Protein AF-T1BAH5-F1 (afdb_monomer_lite)

Organism: NCBI:txid410659

Secondary structure (DSSP, 8-state):
-EEEETTEEEEPP-HHHHHHHHTT---------S-GGG--HHHHHHHHHTHHHHHHHHHHHTSGGGS-------SGGG---

Sequence (81 aa):
SVETLGRILTIKSDENALKEISLLDGCYVIRSNLPVDRGSMEIIHQRYKDLANVEWAFRTMKSDIIELRPINVRKKTRTRA

Foldseek 3Di:
DWDDDPPDIDDDDPVVVVVVVVVVPDDDDDDDPDPPVGDDPVRSVVVVVCVVVVVVVVVCCCDCNVVPDDDDDDDPVPPDD

Radius of gyration: 22.66 Å; chains: 1; bounding box: 50×44×53 Å

pLDDT: mean 83.28, std 8.23, range [57.81, 95.81]

Structure (mmCIF, N/CA/C/O backbone):
data_AF-T1BAH5-F1
#
_entry.id   AF-T1BAH5-F1
#
loop_
_atom_site.group_PDB
_atom_site.id
_atom_site.type_symbol
_atom_site.label_atom_id
_atom_site.label_alt_id
_atom_site.label_comp_id
_atom_site.label_asym_id
_atom_site.label_entity_id
_atom_site.label_seq_id
_atom_site.pdbx_PDB_ins_code
_atom_site.Cartn_x
_atom_site.Cartn_y
_atom_site.Cartn_z
_atom_site.occupancy
_atom_site.B_iso_or_equiv
_atom_site.auth_seq_id
_atom_site.auth_comp_id
_atom_site.auth_asym_id
_atom_site.auth_atom_id
_atom_site.pdbx_PDB_model_num
ATOM 1 N N . SER A 1 1 ? -18.206 -9.184 19.679 1.00 70.88 1 SER A N 1
ATOM 2 C CA . SER A 1 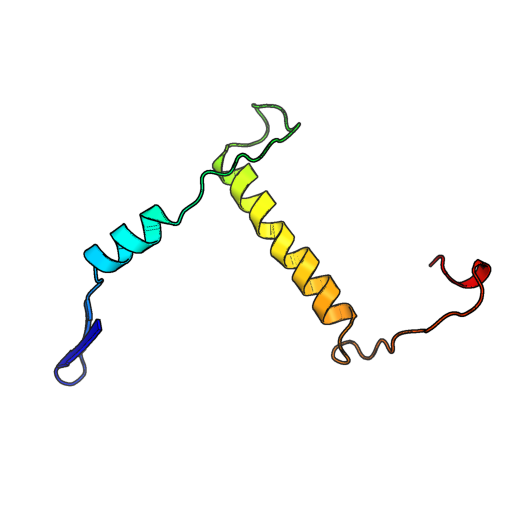1 ? -18.005 -9.221 21.147 1.00 70.88 1 SER A CA 1
ATOM 3 C C . SER A 1 1 ? -17.328 -10.530 21.540 1.00 70.88 1 SER A C 1
ATOM 5 O O . SER A 1 1 ? -17.410 -11.495 20.786 1.00 70.88 1 SER A O 1
ATOM 7 N N . VAL A 1 2 ? -16.619 -10.569 22.674 1.00 75.62 2 VAL A N 1
ATOM 8 C CA . VAL A 1 2 ? -15.977 -11.799 23.177 1.00 75.62 2 VAL A CA 1
ATOM 9 C C . VAL A 1 2 ? -16.666 -12.203 24.471 1.00 75.62 2 VAL A C 1
ATOM 11 O O . VAL A 1 2 ? -16.664 -11.442 25.435 1.00 75.62 2 VAL A O 1
ATOM 14 N N . GLU A 1 3 ? -17.267 -13.386 24.471 1.00 80.56 3 GLU A N 1
ATOM 15 C CA . GLU A 1 3 ? -17.888 -13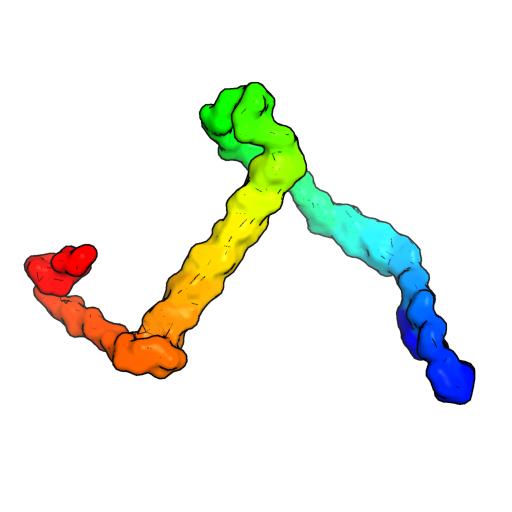.985 25.649 1.00 80.56 3 GLU A CA 1
ATOM 16 C C . GLU A 1 3 ? -16.932 -15.024 26.239 1.00 80.56 3 GLU A C 1
ATOM 18 O O . GLU A 1 3 ? -16.339 -15.829 25.511 1.00 80.56 3 GLU A O 1
ATOM 23 N N . THR A 1 4 ? -16.755 -14.994 27.561 1.00 76.25 4 THR A N 1
ATOM 24 C CA . THR A 1 4 ? -15.851 -15.897 28.276 1.00 76.25 4 THR A CA 1
ATOM 25 C C . THR A 1 4 ? -16.647 -16.841 29.168 1.00 76.25 4 THR A C 1
ATOM 27 O O . THR A 1 4 ? -17.468 -16.421 29.980 1.00 76.25 4 THR A O 1
ATOM 30 N N . LEU A 1 5 ? -16.410 -18.144 29.012 1.00 79.00 5 LEU A N 1
ATOM 31 C CA . LEU A 1 5 ? -17.035 -19.183 29.830 1.00 79.00 5 LEU A CA 1
ATOM 32 C C . LEU A 1 5 ? -15.934 -20.137 30.308 1.00 79.00 5 LEU A C 1
ATOM 34 O O . LEU A 1 5 ? -15.540 -21.088 29.632 1.00 79.00 5 LEU A O 1
ATOM 38 N N . GLY A 1 6 ? -15.347 -19.812 31.462 1.00 83.25 6 GLY A N 1
ATOM 39 C CA . GLY A 1 6 ? -14.185 -20.521 32.004 1.00 83.25 6 GLY A CA 1
ATOM 40 C C . GLY A 1 6 ? -12.925 -20.316 31.152 1.00 83.25 6 GLY A C 1
ATOM 41 O O . GLY A 1 6 ? -12.442 -19.196 31.021 1.00 83.25 6 GLY A O 1
ATOM 42 N N . ARG A 1 7 ? -12.374 -21.400 30.584 1.00 85.56 7 ARG A N 1
ATOM 43 C CA . ARG A 1 7 ? -11.203 -21.368 29.675 1.00 85.56 7 ARG A CA 1
ATOM 44 C C . ARG A 1 7 ? -11.579 -21.258 28.190 1.00 85.56 7 ARG A C 1
ATOM 46 O O . ARG A 1 7 ? -10.694 -21.329 27.343 1.00 85.56 7 ARG A O 1
ATOM 53 N N . ILE A 1 8 ? -12.866 -21.121 27.868 1.00 77.69 8 ILE A N 1
ATOM 54 C CA . ILE A 1 8 ? -13.356 -21.055 26.489 1.00 77.69 8 ILE A CA 1
ATOM 55 C C . ILE A 1 8 ? -13.685 -19.601 26.150 1.00 77.69 8 ILE A C 1
ATOM 57 O O . ILE A 1 8 ? -14.459 -18.944 26.850 1.00 77.69 8 ILE A O 1
ATOM 61 N N . LEU A 1 9 ? -13.081 -19.113 25.066 1.00 84.88 9 LEU A N 1
ATOM 62 C CA . LEU A 1 9 ? -13.365 -17.810 24.473 1.00 84.88 9 LEU A CA 1
ATOM 63 C C . LEU A 1 9 ? -14.263 -18.027 23.259 1.00 84.88 9 LEU A C 1
ATOM 65 O O . LEU A 1 9 ? -13.877 -18.730 22.326 1.00 84.88 9 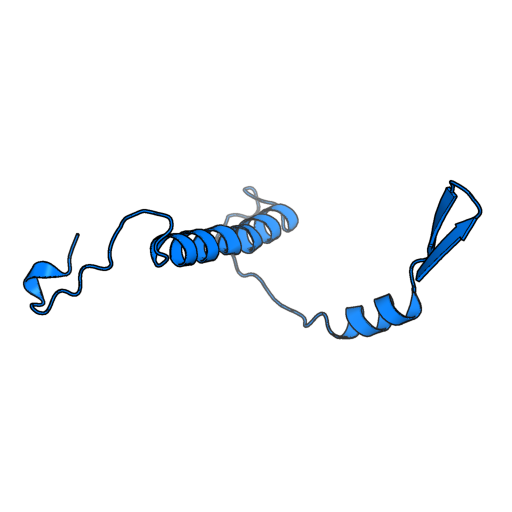LEU A O 1
ATOM 69 N N . THR A 1 10 ? -15.444 -17.413 23.265 1.00 80.12 10 THR A N 1
ATOM 70 C CA . THR A 1 10 ? -16.361 -17.450 22.123 1.00 80.12 10 THR A CA 1
ATOM 71 C C . THR A 1 10 ? -16.410 -16.069 21.494 1.00 80.12 10 THR A C 1
ATOM 73 O O . THR A 1 10 ? -16.760 -15.083 22.146 1.00 80.12 10 THR A O 1
ATOM 76 N N . ILE A 1 11 ? -16.030 -15.989 20.222 1.00 87.12 11 ILE A N 1
ATOM 77 C CA . ILE A 1 11 ? -16.043 -14.746 19.456 1.00 87.12 11 ILE A CA 1
ATOM 78 C C . ILE A 1 11 ? -17.367 -14.688 18.703 1.00 87.12 11 ILE A C 1
ATOM 80 O O . ILE A 1 11 ? -17.648 -15.553 17.878 1.00 87.12 11 ILE A O 1
ATOM 84 N N . LYS A 1 12 ? -18.177 -13.667 18.984 1.00 83.06 12 LYS A N 1
ATOM 85 C CA . LYS A 1 12 ? -19.374 -13.350 18.201 1.00 83.06 12 LYS A CA 1
ATOM 86 C C . LYS A 1 12 ? -19.065 -12.195 17.258 1.00 83.06 12 LYS A C 1
ATOM 88 O O . LYS A 1 12 ? -18.704 -11.104 17.722 1.00 83.06 12 LYS A O 1
ATOM 93 N N . SER A 1 13 ? -19.192 -12.441 15.955 1.00 83.56 13 SER A N 1
ATOM 94 C CA . SER A 1 13 ? -19.211 -11.392 14.938 1.00 83.56 13 SER A CA 1
ATOM 95 C C . SER A 1 13 ? -20.522 -10.614 15.038 1.00 83.56 13 SER A C 1
ATOM 97 O O . SER A 1 13 ? -21.591 -11.191 15.227 1.00 83.56 13 SER A O 1
ATOM 99 N N . ASP A 1 14 ? -20.430 -9.289 14.960 1.00 87.25 14 ASP A N 1
ATOM 100 C CA . ASP A 1 14 ? -21.606 -8.432 14.836 1.00 87.25 14 ASP A CA 1
ATOM 101 C C . ASP A 1 14 ? -21.875 -8.203 13.349 1.00 87.25 14 ASP A C 1
ATOM 103 O O . ASP A 1 14 ? -21.28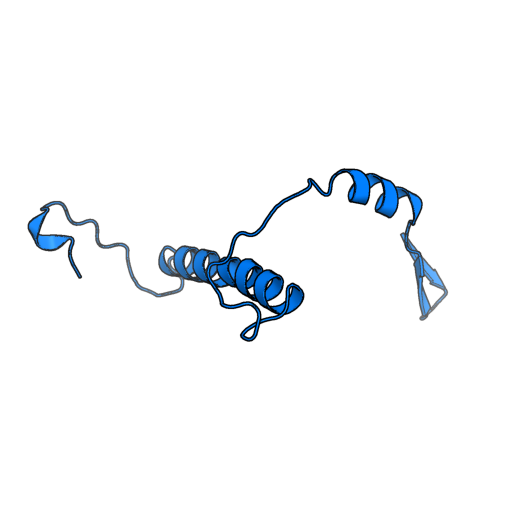9 -7.327 12.715 1.00 87.25 14 ASP A O 1
ATOM 107 N N . GLU A 1 15 ? -22.735 -9.044 12.785 1.00 89.56 15 GLU A N 1
ATOM 108 C CA . GLU A 1 15 ? -23.080 -9.015 11.362 1.00 89.56 15 GLU A CA 1
ATOM 109 C C . GLU A 1 15 ? -23.751 -7.698 10.933 1.00 89.56 15 GLU A C 1
ATOM 111 O O . GLU A 1 15 ? -23.622 -7.289 9.778 1.00 89.56 15 GLU A O 1
ATOM 116 N N . ASN A 1 16 ? -24.448 -7.007 11.844 1.00 87.06 16 ASN A N 1
ATOM 117 C CA . ASN A 1 16 ? -25.096 -5.731 11.533 1.00 87.06 16 ASN A CA 1
ATOM 118 C C . ASN A 1 16 ? -24.062 -4.610 11.433 1.00 87.06 16 ASN A C 1
ATOM 120 O O . ASN A 1 16 ? -24.054 -3.879 10.443 1.00 87.06 16 ASN A O 1
ATOM 124 N N . ALA A 1 17 ? -23.144 -4.536 12.399 1.00 84.19 17 ALA A N 1
ATOM 125 C CA . ALA A 1 17 ? -22.035 -3.588 12.345 1.00 84.19 17 ALA A CA 1
ATOM 126 C C . ALA A 1 17 ? -21.135 -3.840 11.121 1.00 84.19 17 ALA A C 1
ATOM 128 O O . ALA A 1 17 ? -20.712 -2.899 10.453 1.00 84.19 17 ALA A O 1
ATOM 129 N N . LEU A 1 18 ? -20.882 -5.109 10.773 1.00 84.94 18 LEU A N 1
ATOM 130 C CA . LEU A 1 18 ? -20.122 -5.468 9.570 1.00 84.94 18 LEU A CA 1
ATOM 131 C C . LEU A 1 18 ? -20.825 -5.020 8.280 1.00 84.94 18 LEU A C 1
ATOM 133 O O . LEU A 1 18 ? -20.164 -4.508 7.377 1.00 84.94 18 LEU A O 1
ATOM 137 N N . LYS A 1 19 ? -22.154 -5.159 8.192 1.00 85.50 19 LYS A N 1
ATOM 138 C CA . LYS A 1 19 ? -22.931 -4.658 7.048 1.00 85.50 19 LYS A CA 1
ATOM 139 C C . LYS A 1 19 ? -22.893 -3.139 6.928 1.00 85.50 19 LYS A C 1
ATOM 141 O O . LYS A 1 19 ? -22.727 -2.644 5.819 1.00 85.50 19 LYS A O 1
ATOM 146 N N . GLU A 1 20 ? -23.034 -2.408 8.031 1.00 83.50 20 GLU A N 1
ATOM 147 C CA . GLU A 1 20 ? -22.955 -0.941 8.016 1.00 83.50 20 GLU A CA 1
ATOM 148 C C . GLU A 1 20 ? -21.580 -0.454 7.555 1.00 83.50 20 GLU A C 1
ATOM 150 O O . GLU A 1 20 ? -21.491 0.445 6.722 1.00 83.50 20 GLU A O 1
ATOM 155 N N . ILE A 1 21 ? -20.509 -1.091 8.034 1.00 80.94 21 ILE A N 1
ATOM 156 C CA . ILE A 1 21 ? -19.142 -0.779 7.606 1.00 80.94 21 ILE A CA 1
ATOM 157 C C . ILE A 1 21 ? -18.950 -1.116 6.124 1.00 80.94 21 ILE A C 1
ATOM 159 O O . ILE A 1 21 ? -18.319 -0.343 5.410 1.00 80.94 21 ILE A O 1
ATOM 163 N N . SER A 1 22 ? -19.540 -2.208 5.632 1.00 80.44 22 SER A N 1
ATOM 164 C CA . SER A 1 22 ? -19.437 -2.584 4.217 1.00 80.44 22 SER A CA 1
ATOM 165 C C . SER A 1 22 ? -20.090 -1.569 3.269 1.00 80.44 22 SER A C 1
ATOM 167 O O . SER A 1 22 ? -19.654 -1.421 2.132 1.00 80.44 22 SER A O 1
ATOM 169 N N . LEU A 1 23 ? -21.085 -0.797 3.721 1.00 79.12 23 LEU A N 1
ATOM 170 C CA . LEU A 1 23 ? -21.647 0.307 2.926 1.00 79.12 23 LEU A CA 1
ATOM 171 C C . LEU A 1 23 ? -20.646 1.455 2.712 1.00 79.12 23 LEU A C 1
ATOM 173 O O . LEU A 1 23 ? -20.801 2.238 1.776 1.00 79.12 23 LEU A O 1
ATOM 177 N N . LEU A 1 24 ? -19.634 1.562 3.577 1.00 78.31 24 LEU A N 1
ATOM 178 C CA . LEU A 1 24 ? -18.556 2.546 3.477 1.00 78.31 24 LEU A CA 1
ATOM 179 C C . LEU A 1 24 ? -17.418 2.076 2.564 1.00 78.31 24 LEU A C 1
ATOM 181 O O . LEU A 1 24 ? -16.495 2.855 2.306 1.00 78.31 24 LEU A O 1
ATOM 185 N N . ASP A 1 25 ? -17.484 0.845 2.045 1.00 75.94 25 ASP A N 1
ATOM 186 C CA . ASP A 1 25 ? -16.563 0.355 1.025 1.00 75.94 25 ASP A CA 1
ATOM 187 C C . ASP A 1 25 ? -16.843 1.099 -0.290 1.00 75.94 25 ASP A C 1
ATOM 189 O O . ASP A 1 25 ? -17.606 0.664 -1.155 1.00 75.94 25 ASP A O 1
ATOM 193 N N . GLY A 1 26 ? -16.247 2.283 -0.435 1.00 72.75 26 GLY A N 1
ATOM 194 C CA . GLY A 1 26 ? -16.334 3.069 -1.659 1.00 72.75 26 GLY A CA 1
ATOM 195 C C . GLY A 1 26 ? -15.906 2.240 -2.874 1.00 72.75 26 GLY A C 1
ATOM 196 O O . GLY A 1 26 ? -14.916 1.508 -2.834 1.00 72.75 26 GLY A O 1
ATOM 197 N N . CYS A 1 27 ? -16.637 2.359 -3.983 1.00 80.25 27 CYS A N 1
ATOM 198 C CA . CYS A 1 27 ? -16.247 1.705 -5.229 1.00 80.25 27 CYS A CA 1
ATOM 199 C C . CYS A 1 27 ? -14.964 2.345 -5.775 1.00 80.25 27 CYS A C 1
ATOM 201 O O . CYS A 1 27 ? -14.940 3.535 -6.089 1.00 80.25 27 CYS A O 1
ATOM 203 N N . TYR A 1 28 ? -13.910 1.546 -5.931 1.00 80.19 28 TYR A N 1
ATOM 204 C CA . TYR A 1 28 ? -12.671 1.958 -6.587 1.00 80.19 28 TYR A CA 1
ATOM 205 C C . TYR A 1 28 ? -12.392 1.076 -7.803 1.00 80.19 28 TYR A C 1
ATOM 207 O O . TYR A 1 28 ? -12.793 -0.085 -7.870 1.00 80.19 28 TYR A O 1
ATOM 215 N N . VAL A 1 29 ? -11.690 1.648 -8.780 1.00 87.44 29 VAL A N 1
ATOM 216 C CA . VAL A 1 29 ? -11.300 0.964 -10.014 1.00 87.44 29 VAL A CA 1
ATOM 217 C C . VAL A 1 29 ? -9.782 0.972 -10.111 1.00 87.44 29 VAL A C 1
ATOM 219 O O . VAL A 1 29 ? -9.160 2.033 -10.098 1.00 87.44 29 VAL A O 1
ATOM 222 N N . ILE A 1 30 ? -9.183 -0.210 -10.247 1.00 88.62 30 ILE A N 1
ATOM 223 C CA . ILE A 1 30 ? -7.758 -0.353 -10.553 1.00 88.62 30 ILE A CA 1
ATOM 224 C C . ILE A 1 30 ? -7.620 -0.500 -12.067 1.00 88.62 30 ILE A C 1
ATOM 226 O O . ILE A 1 30 ? -8.114 -1.461 -12.655 1.00 88.62 30 ILE A O 1
ATOM 230 N N . ARG A 1 31 ? -6.928 0.445 -12.710 1.00 90.94 31 ARG A N 1
ATOM 231 C CA . ARG A 1 31 ? -6.582 0.360 -14.133 1.00 90.94 31 ARG A CA 1
ATOM 232 C C . ARG A 1 31 ? -5.163 -0.177 -14.281 1.00 90.94 31 ARG A C 1
ATOM 234 O O . ARG A 1 31 ? -4.218 0.449 -13.814 1.00 90.94 31 ARG A O 1
ATOM 241 N N . SER A 1 32 ? -5.024 -1.303 -14.972 1.00 89.25 32 SER A N 1
ATOM 242 C CA . SER A 1 32 ? -3.736 -1.922 -15.292 1.00 89.25 32 SER A CA 1
ATOM 243 C C . SER A 1 32 ? -3.537 -1.988 -16.806 1.00 89.25 32 SER A C 1
ATOM 245 O O . SER A 1 32 ? -4.500 -2.133 -17.556 1.00 89.25 32 SER A O 1
ATOM 247 N N . ASN A 1 33 ? -2.289 -1.869 -17.259 1.00 92.31 33 ASN A N 1
ATOM 248 C CA . ASN A 1 33 ? -1.881 -2.120 -18.646 1.00 92.31 33 ASN A CA 1
ATOM 249 C C . ASN A 1 33 ? -1.367 -3.556 -18.851 1.00 92.31 33 ASN A C 1
ATOM 251 O O . ASN A 1 33 ? -0.826 -3.868 -19.912 1.00 92.31 33 ASN A O 1
ATOM 255 N N . LEU A 1 34 ? -1.497 -4.412 -17.833 1.00 91.25 34 LEU A N 1
ATOM 256 C CA . LEU A 1 34 ? -1.121 -5.813 -17.922 1.00 91.25 34 LEU A CA 1
ATOM 257 C C . LEU A 1 34 ? -2.036 -6.529 -18.934 1.00 91.25 34 LEU A C 1
ATOM 259 O O . LEU A 1 34 ? -3.258 -6.379 -18.850 1.00 91.25 34 LEU A O 1
ATOM 263 N N . PRO A 1 35 ? -1.476 -7.305 -19.876 1.00 91.44 35 PRO A N 1
ATOM 264 C CA . PRO A 1 35 ? -2.266 -8.161 -20.751 1.00 91.44 35 PRO A CA 1
ATOM 265 C C . PRO A 1 35 ? -3.170 -9.115 -19.954 1.00 91.44 35 PRO A C 1
ATOM 267 O O . PRO A 1 35 ? -2.780 -9.595 -18.888 1.00 91.44 35 PRO A O 1
ATOM 270 N N . VAL A 1 36 ? -4.372 -9.389 -20.471 1.00 84.94 36 VAL A N 1
ATOM 271 C CA . VAL A 1 36 ? -5.427 -10.150 -19.765 1.00 84.94 36 VAL A CA 1
ATOM 272 C C . VAL A 1 36 ? -4.989 -11.583 -19.427 1.00 84.94 36 VAL A C 1
ATOM 274 O O . VAL A 1 36 ? -5.416 -12.150 -18.429 1.00 84.94 36 VAL A O 1
ATOM 277 N N . ASP A 1 37 ? -4.089 -12.154 -20.223 1.00 88.06 37 ASP A N 1
ATOM 278 C CA . ASP A 1 37 ? -3.494 -13.481 -20.040 1.00 88.06 37 ASP A CA 1
ATOM 279 C C . ASP A 1 37 ? -2.428 -13.539 -18.932 1.00 88.06 37 ASP A C 1
ATOM 281 O O . ASP A 1 37 ? -2.043 -14.626 -18.505 1.00 88.06 37 ASP A O 1
ATOM 285 N N . ARG A 1 38 ? -1.935 -12.389 -18.452 1.00 85.38 38 ARG A N 1
ATOM 286 C CA . ARG A 1 38 ? -0.785 -12.320 -17.532 1.00 85.38 38 ARG A CA 1
ATOM 287 C C . ARG A 1 38 ? -1.136 -12.070 -16.069 1.00 85.38 38 ARG A C 1
ATOM 289 O O . ARG A 1 38 ? -0.229 -12.030 -15.238 1.00 85.38 38 ARG A O 1
ATOM 296 N N . GLY A 1 39 ? -2.409 -11.911 -15.723 1.00 83.94 39 GLY A N 1
ATOM 297 C CA . GLY A 1 39 ? -2.812 -11.772 -14.326 1.00 83.94 39 GLY A CA 1
ATOM 298 C C . GLY A 1 39 ? -4.319 -11.705 -14.140 1.00 83.94 39 GLY A C 1
ATOM 299 O O . GLY A 1 39 ? -5.007 -10.994 -14.867 1.00 83.94 39 GLY A O 1
ATOM 300 N N . SER A 1 40 ? -4.820 -12.424 -13.135 1.00 90.50 40 SER A N 1
ATOM 301 C CA . SER A 1 40 ? -6.218 -12.320 -12.723 1.00 90.50 40 SER A CA 1
ATOM 302 C C . SER A 1 40 ? -6.484 -11.003 -11.984 1.00 90.50 40 SER A C 1
ATOM 304 O O . SER A 1 40 ? -5.559 -10.329 -11.512 1.00 90.50 40 SER A O 1
ATOM 306 N N . MET A 1 41 ? -7.763 -10.650 -11.846 1.00 88.75 41 MET A N 1
ATOM 307 C CA . MET A 1 41 ? -8.196 -9.467 -11.097 1.00 88.75 41 MET A CA 1
ATOM 308 C C . MET A 1 41 ? -7.683 -9.492 -9.650 1.00 88.75 41 MET A C 1
ATOM 310 O O . MET A 1 41 ? -7.211 -8.477 -9.138 1.00 88.75 41 MET A O 1
ATOM 314 N N . GLU A 1 42 ? -7.707 -10.660 -9.011 1.00 90.38 42 GLU A N 1
ATOM 315 C CA . GL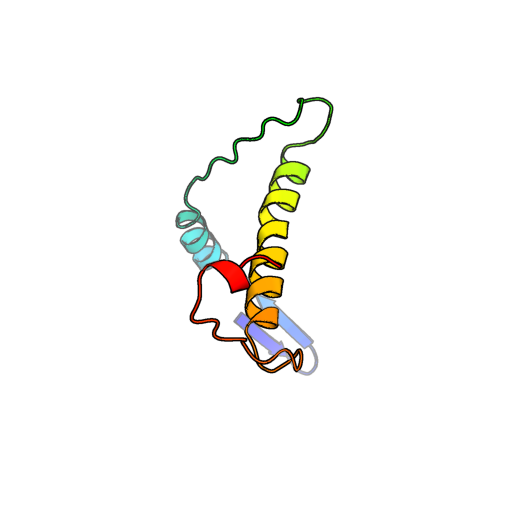U A 1 42 ? -7.252 -10.866 -7.635 1.00 90.38 42 GLU A CA 1
ATOM 316 C C . GLU A 1 42 ? -5.752 -10.611 -7.511 1.00 90.38 42 GLU A C 1
ATOM 318 O O . GLU A 1 42 ? -5.316 -9.951 -6.570 1.00 90.38 42 GLU A O 1
ATOM 323 N N . ILE A 1 43 ? -4.957 -11.085 -8.476 1.00 92.12 43 ILE A N 1
ATOM 324 C CA . ILE A 1 43 ? -3.509 -10.856 -8.491 1.00 92.12 43 ILE A CA 1
ATOM 325 C C . ILE A 1 43 ? -3.220 -9.361 -8.630 1.00 92.12 43 ILE A C 1
ATOM 327 O O . ILE A 1 43 ? -2.403 -8.828 -7.883 1.00 92.12 43 ILE A O 1
ATOM 331 N N . ILE A 1 44 ? -3.904 -8.668 -9.542 1.00 92.44 44 ILE A N 1
ATOM 332 C CA . ILE A 1 44 ? -3.733 -7.221 -9.738 1.00 92.44 44 ILE A CA 1
ATOM 333 C C . ILE A 1 44 ? -4.090 -6.457 -8.458 1.00 92.44 44 ILE A C 1
ATOM 335 O O . ILE A 1 44 ? -3.344 -5.570 -8.044 1.00 92.44 44 ILE A O 1
ATOM 339 N N . HIS A 1 45 ? -5.186 -6.832 -7.800 1.00 92.06 45 HIS A N 1
ATOM 340 C CA . HIS A 1 45 ? -5.594 -6.244 -6.527 1.00 92.06 45 HIS A CA 1
ATOM 341 C C . HIS A 1 45 ? -4.555 -6.456 -5.420 1.00 92.06 45 HIS A C 1
ATOM 343 O O . HIS A 1 45 ? -4.181 -5.510 -4.728 1.00 92.06 45 HIS A O 1
ATOM 349 N N . GLN A 1 46 ? -4.028 -7.676 -5.279 1.00 93.06 46 GLN A N 1
ATOM 350 C CA . GLN A 1 46 ? -2.972 -7.966 -4.303 1.00 93.06 46 GLN A CA 1
ATOM 351 C C . GLN A 1 46 ? -1.700 -7.158 -4.586 1.00 93.06 46 GLN A C 1
ATOM 353 O O . GLN A 1 46 ? -1.154 -6.535 -3.680 1.00 93.06 46 GLN A O 1
ATOM 358 N N . ARG A 1 47 ? -1.271 -7.070 -5.852 1.00 92.69 47 ARG A N 1
ATOM 359 C CA . ARG A 1 47 ? -0.105 -6.257 -6.239 1.00 92.69 47 ARG A CA 1
ATOM 360 C C . ARG A 1 47 ? -0.311 -4.768 -6.010 1.00 92.69 47 ARG A C 1
ATOM 362 O O . ARG A 1 47 ? 0.636 -4.074 -5.657 1.00 92.69 47 ARG A O 1
ATOM 369 N N . TYR A 1 48 ? -1.533 -4.275 -6.178 1.00 92.94 48 TYR A N 1
ATOM 370 C CA . TYR A 1 48 ? -1.866 -2.909 -5.804 1.00 92.94 48 TYR A CA 1
ATOM 371 C C . TYR A 1 48 ? -1.751 -2.703 -4.287 1.00 92.94 48 TYR A C 1
ATOM 373 O O . TYR A 1 48 ? -1.141 -1.728 -3.853 1.00 92.94 48 TYR A O 1
ATOM 381 N N . LYS A 1 49 ? -2.249 -3.644 -3.472 1.00 92.50 49 LYS A N 1
ATOM 382 C CA . LYS A 1 49 ? -2.096 -3.595 -2.008 1.00 92.50 49 LYS A CA 1
ATOM 383 C C . LYS A 1 49 ? -0.636 -3.647 -1.551 1.00 92.50 49 LYS A C 1
ATOM 385 O O . LYS A 1 49 ? -0.290 -2.958 -0.593 1.00 92.50 49 LYS A O 1
ATOM 390 N N . ASP A 1 50 ? 0.227 -4.377 -2.258 1.00 95.25 50 ASP A N 1
ATOM 391 C CA . ASP A 1 50 ? 1.666 -4.438 -1.966 1.00 95.25 50 ASP A CA 1
ATOM 392 C C . ASP A 1 50 ? 2.356 -3.057 -2.031 1.00 95.25 50 ASP A C 1
ATOM 394 O O . ASP A 1 50 ? 3.418 -2.883 -1.431 1.00 95.25 50 ASP A O 1
ATOM 398 N N . LEU A 1 51 ? 1.765 -2.045 -2.687 1.00 93.94 51 LEU A N 1
ATOM 399 C CA . LEU A 1 51 ? 2.293 -0.671 -2.685 1.00 93.94 51 LEU A CA 1
ATOM 400 C C . LEU A 1 51 ? 2.368 -0.061 -1.278 1.00 93.94 51 LEU A C 1
ATOM 402 O O . LEU A 1 51 ? 3.223 0.792 -1.033 1.00 93.94 51 LEU A O 1
ATOM 406 N N . ALA A 1 52 ? 1.560 -0.540 -0.328 1.00 94.00 52 ALA A N 1
ATOM 407 C CA . ALA A 1 52 ? 1.679 -0.151 1.076 1.00 94.00 52 ALA A CA 1
ATOM 408 C C . ALA A 1 52 ? 3.069 -0.484 1.656 1.00 94.00 52 ALA A C 1
ATOM 410 O O . ALA A 1 52 ? 3.581 0.248 2.503 1.00 94.00 52 ALA A O 1
ATOM 411 N N . ASN A 1 53 ? 3.731 -1.538 1.161 1.00 95.81 53 ASN A N 1
ATOM 412 C CA . ASN A 1 53 ? 5.091 -1.887 1.580 1.00 95.81 53 ASN A CA 1
ATOM 413 C C . ASN A 1 53 ? 6.116 -0.848 1.112 1.00 95.81 53 ASN A C 1
ATOM 415 O O . ASN A 1 53 ? 7.084 -0.580 1.819 1.00 95.81 53 ASN A O 1
ATOM 419 N N . VAL A 1 54 ? 5.900 -0.236 -0.057 1.00 94.94 54 VAL A N 1
ATOM 420 C CA . VAL A 1 54 ? 6.759 0.837 -0.578 1.00 94.94 54 VAL A CA 1
ATOM 421 C C . VAL A 1 54 ? 6.640 2.076 0.304 1.00 94.94 54 VAL A C 1
ATOM 423 O O . VAL A 1 54 ? 7.651 2.646 0.713 1.00 94.94 54 VAL A O 1
ATOM 426 N N . GLU A 1 55 ? 5.414 2.466 0.656 1.00 92.56 55 GLU A N 1
ATOM 427 C CA . GLU A 1 55 ? 5.178 3.562 1.599 1.00 92.56 55 GLU A CA 1
ATOM 428 C C . GLU A 1 55 ? 5.828 3.276 2.957 1.00 92.56 55 GLU A C 1
ATOM 430 O O . GLU A 1 55 ? 6.530 4.129 3.507 1.00 92.56 55 GLU A O 1
ATOM 435 N N . TRP A 1 56 ? 5.655 2.054 3.468 1.00 92.00 56 TRP A N 1
ATOM 436 C CA . TRP A 1 56 ? 6.268 1.629 4.719 1.00 92.00 56 TRP A CA 1
ATOM 437 C C . TRP A 1 56 ? 7.794 1.709 4.655 1.00 92.00 56 TRP A C 1
ATOM 439 O O . TRP A 1 56 ? 8.404 2.301 5.543 1.00 92.00 56 TRP A O 1
ATOM 449 N N . ALA A 1 57 ? 8.409 1.208 3.582 1.00 90.19 57 ALA A N 1
ATOM 450 C CA . ALA A 1 57 ? 9.850 1.286 3.370 1.00 90.19 57 ALA A CA 1
ATOM 451 C C . ALA A 1 57 ? 10.344 2.740 3.351 1.00 90.19 57 ALA A C 1
ATOM 453 O O . ALA A 1 57 ? 11.320 3.062 4.029 1.00 90.19 57 ALA A O 1
ATOM 454 N N . PHE A 1 58 ? 9.648 3.648 2.656 1.00 87.88 58 PHE A N 1
ATOM 455 C CA . PHE A 1 58 ? 9.996 5.072 2.652 1.00 87.88 58 PHE A CA 1
ATOM 456 C C . PHE A 1 58 ? 9.831 5.730 4.022 1.00 87.88 58 PHE A C 1
ATOM 458 O O . PHE A 1 58 ? 10.647 6.575 4.396 1.00 87.88 58 PHE A O 1
ATOM 465 N N . ARG A 1 59 ? 8.792 5.366 4.777 1.00 86.44 59 ARG A N 1
ATOM 466 C CA . ARG A 1 59 ? 8.586 5.857 6.143 1.00 86.44 59 ARG A CA 1
ATOM 467 C C . ARG A 1 59 ? 9.714 5.398 7.062 1.00 86.44 59 ARG A C 1
ATOM 469 O O . ARG A 1 59 ? 10.274 6.225 7.775 1.00 86.44 59 ARG A O 1
ATOM 476 N N . THR A 1 60 ? 10.082 4.120 7.001 1.00 85.69 60 THR A N 1
ATOM 477 C CA . THR A 1 60 ? 11.187 3.558 7.789 1.00 85.69 60 THR A CA 1
ATOM 478 C C . THR A 1 60 ? 12.519 4.194 7.389 1.00 85.69 60 THR A C 1
ATOM 480 O O . THR A 1 60 ? 13.282 4.594 8.261 1.00 85.69 60 THR A O 1
ATOM 483 N N . MET A 1 61 ? 12.769 4.404 6.093 1.00 84.25 61 MET A N 1
ATOM 484 C CA . MET A 1 61 ? 13.973 5.087 5.595 1.00 84.25 61 MET A CA 1
ATOM 485 C C . MET A 1 61 ? 14.121 6.521 6.115 1.00 84.25 61 MET A C 1
ATOM 487 O O . MET A 1 61 ? 15.236 6.997 6.291 1.00 84.25 61 MET A O 1
ATOM 491 N N . LYS A 1 62 ? 13.009 7.222 6.352 1.00 77.38 62 LYS A N 1
ATOM 492 C CA . LYS A 1 62 ? 13.017 8.579 6.918 1.00 77.38 62 LYS A CA 1
ATOM 493 C C . LYS A 1 62 ? 13.124 8.604 8.446 1.00 77.38 62 LYS A C 1
ATOM 495 O O . LYS A 1 62 ? 13.246 9.689 9.006 1.00 77.38 62 LYS A O 1
ATOM 500 N N . SER A 1 63 ? 13.015 7.455 9.107 1.00 73.88 63 SER A N 1
ATOM 501 C CA . SER A 1 63 ? 13.118 7.339 10.562 1.00 73.88 63 SER A CA 1
ATOM 502 C C . SER A 1 63 ? 14.557 7.065 11.000 1.00 73.88 63 SER A C 1
ATOM 504 O O . SER A 1 63 ? 15.362 6.555 10.222 1.00 73.88 63 SER A O 1
ATOM 506 N N . ASP A 1 64 ? 14.862 7.320 12.272 1.00 70.75 64 ASP A N 1
ATOM 507 C CA . ASP A 1 64 ? 16.197 7.082 12.842 1.00 70.75 64 ASP A CA 1
ATOM 508 C C . ASP A 1 64 ? 16.548 5.584 12.992 1.00 70.75 64 ASP A C 1
ATOM 510 O O . ASP A 1 64 ? 17.664 5.244 13.375 1.00 70.75 64 ASP A O 1
ATOM 514 N N . ILE A 1 65 ? 15.619 4.676 12.653 1.00 74.94 65 ILE A N 1
ATOM 515 C CA . ILE A 1 65 ? 15.784 3.214 12.742 1.00 74.94 65 ILE A CA 1
ATOM 516 C C . ILE A 1 65 ? 16.943 2.709 11.872 1.00 74.94 65 ILE A C 1
ATOM 518 O O . ILE A 1 65 ? 17.591 1.734 12.237 1.00 74.94 65 ILE A O 1
ATOM 522 N N . ILE A 1 66 ? 17.201 3.339 10.721 1.00 69.50 66 ILE A N 1
ATOM 523 C CA . ILE A 1 66 ? 18.195 2.841 9.751 1.00 69.50 66 ILE A CA 1
ATOM 524 C C . ILE A 1 66 ? 19.586 3.482 9.960 1.00 69.50 66 ILE A C 1
ATOM 526 O O . ILE A 1 66 ? 20.464 3.312 9.127 1.00 69.50 66 ILE A O 1
ATOM 530 N N . GLU A 1 67 ? 19.829 4.257 11.025 1.00 70.44 67 GLU A N 1
ATOM 531 C CA . GLU A 1 67 ? 21.071 5.050 11.229 1.00 70.44 67 GLU A CA 1
ATOM 532 C C . GLU A 1 67 ? 21.462 5.976 10.044 1.00 70.44 67 GLU A C 1
ATOM 534 O O . GLU A 1 67 ? 22.467 6.690 10.076 1.00 70.44 67 GLU A O 1
ATOM 539 N N . LEU A 1 68 ? 20.639 6.035 8.995 1.00 68.19 68 LEU A N 1
ATOM 540 C CA . LEU A 1 68 ? 20.737 6.953 7.874 1.00 68.19 68 LEU A CA 1
ATOM 541 C C . LEU A 1 68 ? 20.218 8.310 8.339 1.00 68.19 68 LEU A C 1
ATOM 543 O O . LEU A 1 68 ? 19.029 8.606 8.241 1.00 68.19 68 LEU A O 1
ATOM 547 N N . ARG A 1 69 ? 21.109 9.169 8.846 1.00 64.00 69 ARG A N 1
ATOM 548 C CA . ARG A 1 69 ? 20.724 10.555 9.143 1.00 64.00 69 ARG A CA 1
ATOM 549 C C . ARG A 1 69 ? 20.297 11.268 7.852 1.00 64.00 69 ARG A C 1
ATOM 551 O O . ARG A 1 69 ? 21.054 11.233 6.878 1.00 64.00 69 ARG A O 1
ATOM 558 N N . PRO A 1 70 ? 19.154 11.979 7.836 1.00 69.81 70 PRO A N 1
ATOM 559 C CA . PRO A 1 70 ? 18.760 12.788 6.689 1.00 69.81 70 PRO A CA 1
ATOM 560 C C . PRO A 1 70 ? 19.865 13.788 6.312 1.00 69.81 70 PRO A C 1
ATOM 562 O O . PRO A 1 70 ? 20.225 14.671 7.095 1.00 69.81 70 PRO A O 1
ATOM 565 N N . ILE A 1 71 ? 20.425 13.661 5.104 1.00 74.19 71 ILE A N 1
ATOM 566 C CA . ILE A 1 71 ? 21.443 14.588 4.596 1.00 74.19 71 ILE A CA 1
ATOM 567 C C . ILE A 1 71 ? 20.735 15.778 3.941 1.00 74.19 71 ILE A C 1
ATOM 569 O O . ILE A 1 71 ? 20.309 15.722 2.788 1.00 74.19 71 ILE A O 1
ATOM 573 N N . ASN A 1 72 ? 20.647 16.892 4.666 1.00 79.12 72 ASN A N 1
ATOM 574 C CA . ASN A 1 72 ? 20.044 18.129 4.165 1.00 79.12 72 ASN A CA 1
ATOM 575 C C . ASN A 1 72 ? 21.010 18.882 3.234 1.00 79.12 72 ASN A C 1
ATOM 577 O O . ASN A 1 72 ? 21.767 19.763 3.654 1.00 79.12 72 ASN A O 1
ATOM 581 N N . VAL A 1 73 ? 21.006 18.530 1.947 1.00 81.62 73 VAL A N 1
ATOM 582 C CA . VAL A 1 73 ? 21.832 19.195 0.930 1.00 81.62 73 VAL A CA 1
ATOM 583 C C . VAL A 1 73 ? 21.272 20.574 0.558 1.00 81.62 73 VAL A C 1
ATOM 585 O O . VAL A 1 73 ? 20.083 20.733 0.313 1.00 81.62 73 VAL A O 1
ATOM 588 N N . ARG A 1 74 ? 22.141 21.592 0.480 1.00 83.50 74 ARG A N 1
ATOM 589 C CA . ARG A 1 74 ? 21.754 22.979 0.125 1.00 83.50 74 ARG A CA 1
ATOM 590 C C . ARG A 1 74 ? 22.004 23.357 -1.339 1.00 83.50 74 ARG A C 1
ATOM 592 O O . ARG A 1 74 ? 21.482 24.358 -1.811 1.00 83.50 74 ARG A O 1
ATOM 599 N N . LYS A 1 75 ? 22.841 22.599 -2.057 1.00 86.56 75 LYS A N 1
ATOM 600 C CA . LYS A 1 75 ? 23.216 22.876 -3.456 1.00 86.56 75 LYS A CA 1
ATOM 601 C C . LYS A 1 75 ? 22.584 21.834 -4.375 1.00 86.56 75 LYS A C 1
ATOM 603 O O . LYS A 1 75 ? 22.793 20.646 -4.147 1.00 86.56 75 LYS A O 1
ATOM 608 N N . LYS A 1 76 ? 21.916 22.278 -5.448 1.00 80.75 76 LYS A N 1
ATOM 609 C CA . LYS A 1 76 ? 21.254 21.416 -6.452 1.00 80.75 76 LYS A CA 1
ATOM 610 C C . LYS A 1 76 ? 22.173 20.328 -7.021 1.00 80.75 76 LYS A C 1
ATOM 612 O O . LYS A 1 76 ? 21.733 19.214 -7.277 1.00 80.75 76 LYS A O 1
ATOM 617 N N . THR A 1 77 ? 23.459 20.633 -7.197 1.00 86.12 77 THR A N 1
ATOM 618 C CA . THR A 1 77 ? 24.457 19.689 -7.727 1.00 86.12 77 THR A CA 1
ATOM 619 C C . THR A 1 77 ? 24.711 18.485 -6.818 1.00 86.12 77 THR A C 1
ATOM 621 O O . THR A 1 77 ? 25.251 1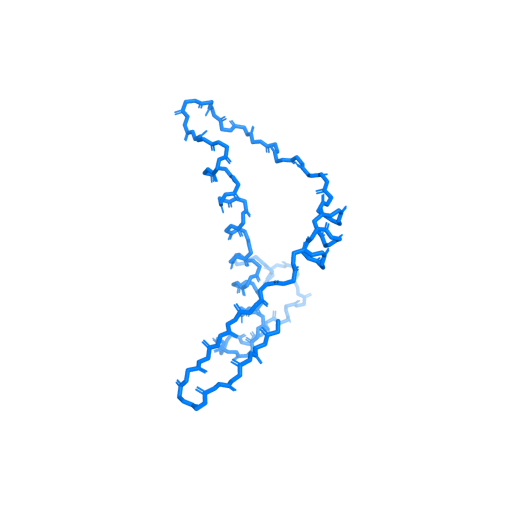7.491 -7.283 1.00 86.12 77 THR A O 1
ATOM 624 N N . ARG A 1 78 ? 24.313 18.548 -5.540 1.00 78.56 78 ARG A N 1
ATOM 625 C CA . ARG A 1 78 ? 24.536 17.499 -4.532 1.00 78.56 78 ARG A CA 1
ATOM 626 C C . ARG A 1 78 ? 23.291 16.646 -4.252 1.00 78.56 78 ARG A C 1
ATOM 628 O O . ARG A 1 78 ? 23.316 15.858 -3.318 1.00 78.56 78 ARG A O 1
ATOM 635 N N . THR A 1 79 ? 22.203 16.830 -5.005 1.00 74.75 79 THR A N 1
ATOM 636 C CA . THR A 1 79 ? 20.884 16.224 -4.724 1.00 74.75 79 THR A CA 1
ATOM 637 C C . THR A 1 79 ? 20.614 14.927 -5.501 1.00 74.75 79 THR A C 1
ATOM 639 O O . THR A 1 79 ? 19.642 14.247 -5.205 1.00 74.75 79 THR A O 1
ATOM 642 N N . ARG A 1 80 ? 21.445 14.555 -6.484 1.00 62.53 80 ARG A N 1
ATOM 643 C CA . ARG A 1 80 ? 21.286 13.297 -7.236 1.00 62.53 80 ARG A CA 1
ATOM 644 C C . ARG A 1 80 ? 22.262 12.252 -6.694 1.00 62.53 80 ARG A C 1
ATOM 646 O O . ARG A 1 80 ? 23.459 12.380 -6.936 1.00 62.53 80 ARG A O 1
ATOM 653 N N . ALA A 1 81 ? 21.728 11.284 -5.957 1.00 57.81 81 ALA A N 1
ATOM 654 C CA . ALA A 1 81 ? 22.335 9.983 -5.690 1.00 57.81 81 ALA A CA 1
ATOM 655 C C . ALA A 1 81 ? 21.571 8.930 -6.500 1.00 57.81 81 ALA A C 1
ATOM 657 O O . ALA A 1 81 ? 20.356 9.158 -6.722 1.00 57.81 81 ALA A O 1
#